Protein AF-A0A7V1F8D2-F1 (afdb_monomer)

Foldseek 3Di:
DEPVVVVVLVVVLQVVCCVVVLFVDKDWDDQVVCCVPPNGAQAQATFMDTHGPDPVSVVVNQVSCVVSVKHWDWDADDDPDPGGIGIGIDDPPYDGDPPPDPDDDDDDDDDDDD

Sequence (114 aa):
MGLDESLKEIAGIMNRLSARGVTKGYALIGGLSVSVWKTPRGTRDIDLLVSLDSTEHIDKFCKALETEGLAPDILTGGLGDPVPYLVKVSHKGIPVDMTGFDYGYSSFLPLMFQ

Mean predicted aligned error: 11.37 Å

Solvent-accessible surface area (backbone atoms only — not comparable to full-atom values): 7328 Å² total; per-residue (Å²): 92,53,62,68,55,48,50,51,49,52,53,51,51,54,52,53,37,32,76,70,68,64,28,83,45,72,42,74,33,66,60,58,48,50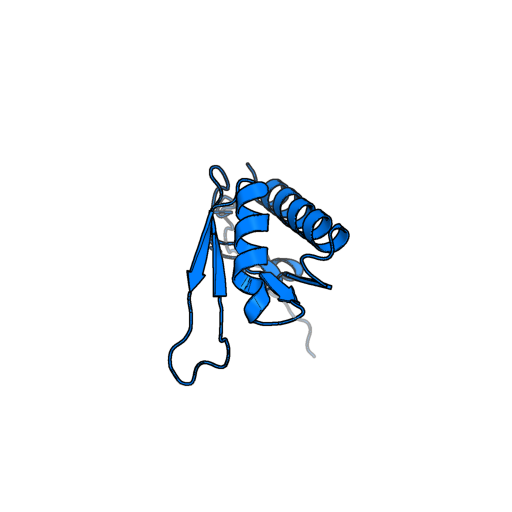,40,84,82,40,87,58,79,80,49,72,66,86,47,69,50,71,42,60,98,46,81,85,47,49,65,60,42,44,55,52,40,41,75,72,71,35,50,66,44,84,43,62,53,63,103,84,47,94,53,71,69,46,78,48,74,47,62,91,61,61,62,54,68,83,88,81,72,89,75,80,88,72,88,88,84,80,88,92,87,132

Nearest PDB structures (foldseek):
  6ghu-assembly1_A  TM=5.310E-01  e=2.342E-01  Pseudomonas aeruginosa
  5bsz-assembly1_A  TM=4.676E-01  e=1.063E+00  Streptoalloteichus sp. ATCC 53650
  6sih-assembly1_A  TM=3.991E-01  e=1.577E+00  Campylobacter jejuni
  3px2-assembly1_D  TM=4.105E-01  e=1.921E+00  Streptomyces fradiae
  3jcr-assembly1_A  TM=3.426E-01  e=8.165E+00  Homo sapiens

Radius of gyration: 17.63 Å; Cα contacts (8 Å, |Δi|>4): 121; chains: 1; bounding box: 31×32×54 Å

Structure (mmCIF, N/CA/C/O backbone):
data_AF-A0A7V1F8D2-F1
#
_entry.id   AF-A0A7V1F8D2-F1
#
loop_
_atom_site.group_PDB
_atom_site.id
_atom_site.type_symbol
_atom_site.label_atom_id
_atom_site.label_alt_id
_atom_site.label_comp_id
_atom_site.label_asym_id
_atom_site.label_entity_id
_atom_site.label_seq_id
_atom_site.pdbx_PDB_ins_code
_atom_site.Cartn_x
_atom_site.Cartn_y
_atom_site.Cartn_z
_atom_site.occupancy
_atom_site.B_iso_or_equiv
_atom_site.auth_seq_id
_atom_site.auth_comp_id
_atom_site.auth_asym_id
_atom_site.auth_atom_id
_atom_site.pdbx_PDB_model_num
ATOM 1 N N 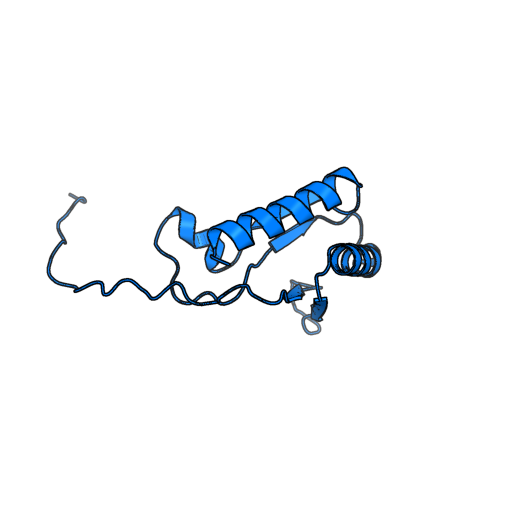. MET A 1 1 ? 18.110 -4.084 -4.747 1.00 59.00 1 MET A N 1
ATOM 2 C CA . MET A 1 1 ? 17.033 -5.087 -4.889 1.00 59.00 1 MET A CA 1
ATOM 3 C C . MET A 1 1 ? 16.518 -5.025 -6.320 1.00 59.00 1 MET A C 1
ATOM 5 O O . MET A 1 1 ? 16.668 -3.972 -6.888 1.00 59.00 1 MET A O 1
ATOM 9 N N . GLY A 1 2 ? 16.021 -6.057 -6.984 1.00 67.50 2 GLY A N 1
ATOM 10 C CA . GLY A 1 2 ? 15.332 -5.884 -8.273 1.00 67.50 2 GLY A CA 1
ATOM 11 C C . GLY A 1 2 ? 13.883 -5.433 -8.070 1.00 67.50 2 GLY A C 1
ATOM 12 O O . GLY A 1 2 ? 13.382 -5.359 -6.940 1.00 67.50 2 GLY A O 1
ATOM 13 N N . LEU A 1 3 ? 13.190 -5.089 -9.159 1.00 72.50 3 LEU A N 1
ATOM 14 C CA . LEU A 1 3 ? 11.769 -4.729 -9.093 1.00 72.50 3 LEU A CA 1
ATOM 15 C C . LEU A 1 3 ? 10.908 -5.915 -8.639 1.00 72.50 3 LEU A C 1
ATOM 17 O O . LEU A 1 3 ? 9.955 -5.723 -7.888 1.00 72.50 3 LEU A O 1
ATOM 21 N N . ASP A 1 4 ? 11.234 -7.135 -9.069 1.00 76.00 4 ASP A N 1
ATOM 22 C CA . ASP A 1 4 ? 10.474 -8.328 -8.702 1.00 76.00 4 ASP A CA 1
ATOM 23 C C . ASP A 1 4 ? 10.625 -8.661 -7.214 1.00 76.00 4 ASP A C 1
ATOM 25 O O . ASP A 1 4 ? 9.639 -9.035 -6.578 1.00 76.00 4 ASP A O 1
ATOM 29 N N . GLU A 1 5 ? 11.809 -8.473 -6.623 1.00 78.31 5 GLU A N 1
ATOM 30 C CA . GLU A 1 5 ? 11.968 -8.629 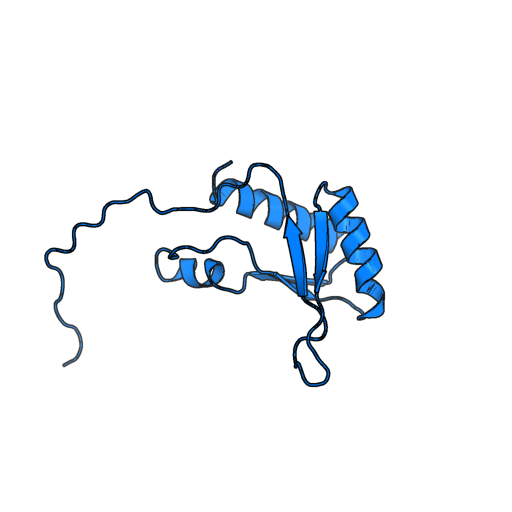-5.178 1.00 78.31 5 GLU A CA 1
ATOM 31 C C . GLU A 1 5 ? 11.244 -7.528 -4.403 1.00 78.31 5 GLU A C 1
ATOM 33 O O . GLU A 1 5 ? 10.599 -7.828 -3.403 1.00 78.31 5 GLU A O 1
ATOM 38 N N . SER A 1 6 ? 11.250 -6.292 -4.908 1.00 79.56 6 SER A N 1
ATOM 39 C CA . SER A 1 6 ? 10.518 -5.177 -4.287 1.00 79.56 6 SER A CA 1
ATOM 40 C C . SER A 1 6 ? 9.005 -5.417 -4.308 1.00 79.56 6 SER A C 1
ATOM 42 O O . SER A 1 6 ? 8.313 -5.192 -3.317 1.00 79.56 6 SER A O 1
ATOM 44 N N . LEU A 1 7 ? 8.480 -5.946 -5.417 1.00 82.00 7 LEU A N 1
ATOM 45 C CA . LEU A 1 7 ? 7.084 -6.361 -5.533 1.00 82.00 7 LEU A CA 1
ATOM 46 C C . LEU A 1 7 ? 6.743 -7.514 -4.585 1.00 82.00 7 LEU A C 1
ATOM 48 O O . LEU A 1 7 ? 5.708 -7.463 -3.921 1.00 82.00 7 LEU A O 1
ATOM 52 N N . LYS A 1 8 ? 7.600 -8.540 -4.494 1.00 85.75 8 LYS A N 1
ATOM 53 C CA . LYS A 1 8 ? 7.417 -9.662 -3.556 1.00 85.75 8 LYS A CA 1
ATOM 54 C C . LYS A 1 8 ? 7.417 -9.181 -2.107 1.00 85.75 8 LYS A C 1
ATOM 56 O O . LYS A 1 8 ? 6.591 -9.639 -1.319 1.00 85.75 8 LYS A O 1
ATOM 61 N N . GLU A 1 9 ? 8.312 -8.262 -1.759 1.00 87.12 9 GLU A N 1
ATOM 62 C CA . GLU A 1 9 ? 8.404 -7.690 -0.419 1.00 87.12 9 GLU A CA 1
ATOM 63 C C . GLU A 1 9 ? 7.147 -6.891 -0.067 1.00 87.12 9 GLU A C 1
ATOM 65 O O . GLU A 1 9 ? 6.502 -7.191 0.940 1.00 87.12 9 GLU A O 1
ATOM 70 N N . ILE A 1 10 ? 6.744 -5.946 -0.923 1.00 88.75 10 ILE A N 1
ATOM 71 C CA . ILE A 1 10 ? 5.543 -5.130 -0.709 1.00 88.75 10 ILE A CA 1
ATOM 72 C C . ILE A 1 10 ? 4.287 -6.004 -0.658 1.00 88.75 10 ILE A C 1
ATOM 74 O O . ILE A 1 10 ? 3.481 -5.857 0.260 1.00 88.75 10 ILE A O 1
ATOM 78 N N . ALA A 1 11 ? 4.133 -6.970 -1.568 1.00 89.69 11 ALA A N 1
ATOM 79 C CA . ALA A 1 11 ? 3.020 -7.917 -1.519 1.00 89.69 11 ALA A CA 1
ATOM 80 C C . ALA A 1 11 ? 3.028 -8.730 -0.212 1.00 89.69 11 ALA A C 1
ATOM 82 O O . ALA A 1 11 ? 1.985 -8.921 0.415 1.00 89.69 11 ALA A O 1
ATOM 83 N N . GLY A 1 12 ? 4.205 -9.167 0.243 1.00 93.44 12 GLY A N 1
ATOM 84 C CA . GLY A 1 12 ? 4.380 -9.860 1.516 1.00 93.44 12 GLY A CA 1
ATOM 85 C C . GLY A 1 12 ? 3.959 -9.013 2.719 1.00 93.44 12 GLY A C 1
ATOM 86 O O . GLY A 1 12 ? 3.239 -9.510 3.586 1.00 93.44 12 GLY A O 1
ATOM 87 N N . ILE A 1 13 ? 4.361 -7.740 2.755 1.00 93.62 13 ILE A N 1
ATOM 88 C CA . ILE A 1 13 ? 3.947 -6.771 3.780 1.00 93.62 13 ILE A CA 1
ATOM 89 C C . ILE A 1 13 ? 2.426 -6.618 3.767 1.00 93.62 13 ILE A C 1
ATOM 91 O O . ILE A 1 13 ? 1.773 -6.825 4.789 1.00 93.62 13 ILE A O 1
ATOM 95 N N . MET A 1 14 ? 1.837 -6.343 2.605 1.00 93.00 14 MET A N 1
ATOM 96 C CA . MET A 1 14 ? 0.395 -6.130 2.488 1.00 93.00 14 MET A CA 1
ATOM 97 C C . MET A 1 14 ? -0.418 -7.371 2.878 1.00 93.00 14 MET A C 1
ATOM 99 O O . MET A 1 14 ? -1.445 -7.246 3.547 1.00 93.00 14 MET A O 1
ATOM 103 N N . ASN A 1 15 ? 0.069 -8.572 2.556 1.00 92.81 15 ASN A N 1
ATOM 104 C CA . ASN A 1 15 ? -0.547 -9.827 2.987 1.00 92.81 15 ASN A CA 1
ATOM 105 C C . ASN A 1 15 ? -0.496 -9.995 4.515 1.00 92.81 15 ASN A C 1
ATOM 107 O O . ASN A 1 15 ? -1.494 -10.394 5.116 1.00 92.81 15 ASN A O 1
ATOM 111 N N . ARG A 1 16 ? 0.622 -9.645 5.170 1.00 94.62 16 ARG A N 1
ATOM 112 C CA . ARG A 1 16 ? 0.719 -9.652 6.643 1.00 94.62 16 ARG A CA 1
ATOM 113 C C . ARG A 1 16 ? -0.225 -8.638 7.282 1.00 94.62 16 ARG A C 1
ATOM 115 O O . ARG A 1 16 ? -0.880 -8.953 8.275 1.00 94.62 16 ARG A O 1
ATOM 122 N N . LEU A 1 17 ? -0.327 -7.439 6.711 1.00 92.75 17 LEU A N 1
ATOM 123 C CA . LEU A 1 17 ? -1.249 -6.407 7.185 1.00 92.75 17 LEU A CA 1
ATOM 124 C C . LEU A 1 17 ? -2.711 -6.844 7.041 1.00 92.75 17 LEU A C 1
ATOM 126 O O . LEU A 1 17 ? -3.501 -6.646 7.966 1.00 92.75 17 LEU A O 1
ATOM 130 N N . SER A 1 18 ? -3.060 -7.494 5.931 1.00 90.69 18 SER A N 1
ATOM 131 C CA . SER A 1 18 ? -4.398 -8.052 5.733 1.00 90.69 18 SER A CA 1
ATOM 132 C C . SER A 1 18 ? -4.701 -9.184 6.723 1.00 90.69 18 SER A C 1
ATOM 134 O O . SER A 1 18 ? -5.741 -9.156 7.378 1.00 90.69 18 SER A O 1
ATOM 136 N N . ALA A 1 19 ? -3.760 -10.109 6.950 1.00 91.75 19 ALA A N 1
ATOM 137 C CA . ALA A 1 19 ? -3.908 -11.187 7.935 1.00 91.75 19 ALA A CA 1
ATOM 138 C C . ALA A 1 19 ? -4.102 -10.678 9.379 1.00 91.75 19 ALA A C 1
ATOM 140 O O . ALA A 1 19 ? -4.736 -11.342 10.196 1.00 91.75 19 ALA A O 1
ATOM 141 N N . ARG A 1 20 ? -3.586 -9.483 9.692 1.00 92.50 20 ARG A N 1
ATOM 142 C CA . ARG A 1 20 ? -3.767 -8.793 10.982 1.00 92.50 20 ARG A CA 1
ATOM 143 C C . ARG A 1 20 ? -5.047 -7.949 11.058 1.00 92.50 20 ARG A C 1
ATOM 145 O O . ARG A 1 20 ? -5.265 -7.283 12.069 1.00 92.50 20 ARG A O 1
ATOM 152 N N . GLY A 1 21 ? -5.858 -7.920 10.000 1.00 90.25 21 GLY A N 1
ATOM 153 C CA . GLY A 1 21 ? -7.064 -7.095 9.917 1.00 90.25 21 GLY A CA 1
ATOM 154 C C . GLY A 1 21 ? -6.779 -5.592 9.854 1.00 90.25 21 GLY A C 1
ATOM 155 O O . GLY A 1 21 ? -7.610 -4.788 10.265 1.00 90.25 21 GLY A O 1
ATOM 156 N N . VAL A 1 22 ? -5.588 -5.189 9.398 1.00 90.94 22 VAL A N 1
ATOM 157 C CA . VAL A 1 22 ? -5.254 -3.769 9.186 1.00 90.94 22 VAL A CA 1
ATOM 158 C C . VAL A 1 22 ? -5.866 -3.267 7.875 1.00 90.94 22 VAL A C 1
ATOM 160 O O . VAL A 1 22 ? -6.271 -2.112 7.790 1.00 90.94 22 VAL A O 1
ATOM 163 N N . THR A 1 23 ? -5.961 -4.139 6.869 1.00 88.75 23 THR A N 1
ATOM 164 C CA . THR A 1 23 ? -6.593 -3.864 5.572 1.00 88.75 23 THR A CA 1
ATOM 165 C C . THR A 1 23 ? -7.507 -5.029 5.188 1.00 88.75 23 THR A C 1
ATOM 167 O O . THR A 1 23 ? -7.263 -6.174 5.578 1.00 88.75 23 THR A O 1
ATOM 170 N N . LYS A 1 24 ? -8.551 -4.765 4.398 1.00 86.75 24 LYS A N 1
ATOM 171 C CA . LYS A 1 24 ? -9.432 -5.811 3.838 1.00 86.75 24 LYS A CA 1
ATOM 172 C C . LYS A 1 24 ? -8.927 -6.386 2.518 1.00 86.75 24 LYS A C 1
ATOM 174 O O . LYS A 1 24 ? -9.419 -7.410 2.058 1.00 86.75 24 LYS A O 1
ATOM 179 N N . GLY A 1 25 ? -7.957 -5.718 1.910 1.00 85.88 25 GLY A N 1
ATOM 180 C CA . GLY A 1 25 ? -7.385 -6.094 0.632 1.00 85.88 25 GLY A CA 1
ATOM 181 C C . GLY A 1 25 ? -6.673 -4.916 -0.010 1.00 85.88 25 GLY A C 1
ATOM 182 O O . GLY A 1 25 ? -6.755 -3.778 0.461 1.00 85.88 25 GLY A O 1
ATOM 183 N N . TYR A 1 26 ? -5.971 -5.205 -1.095 1.00 89.81 26 TYR A N 1
ATOM 184 C CA . TYR A 1 26 ? -5.286 -4.210 -1.900 1.00 89.81 26 TYR A CA 1
ATOM 185 C C . TYR A 1 26 ? -5.255 -4.646 -3.365 1.00 89.81 26 TYR A C 1
ATOM 187 O O . TYR A 1 26 ? -5.387 -5.831 -3.672 1.00 89.81 26 TYR A O 1
ATOM 195 N N . ALA A 1 27 ? -5.066 -3.685 -4.261 1.00 87.12 27 ALA A N 1
ATOM 196 C CA . ALA A 1 27 ? -4.834 -3.920 -5.676 1.00 87.12 27 ALA A CA 1
ATOM 197 C C . ALA A 1 27 ? -3.649 -3.076 -6.152 1.00 87.12 27 ALA A C 1
ATOM 199 O O . ALA A 1 27 ? -3.497 -1.926 -5.739 1.00 87.12 27 ALA A O 1
ATOM 200 N N . LEU A 1 28 ? -2.824 -3.645 -7.032 1.00 87.06 28 LEU A N 1
ATOM 201 C CA . LEU A 1 28 ? -1.794 -2.894 -7.745 1.00 87.06 28 LEU A CA 1
ATOM 202 C C . LEU A 1 28 ? -2.464 -1.999 -8.791 1.00 87.06 28 LEU A C 1
ATOM 204 O O . LEU A 1 28 ? -3.249 -2.486 -9.605 1.00 87.06 28 LEU A O 1
ATOM 208 N N . ILE A 1 29 ? -2.132 -0.712 -8.784 1.00 85.88 29 ILE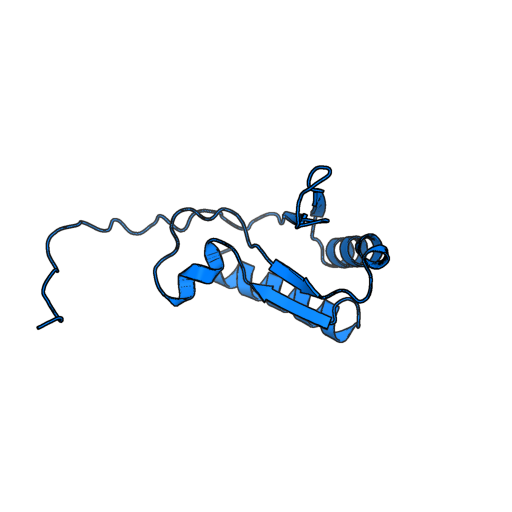 A N 1
ATOM 209 C CA . ILE A 1 29 ? -2.628 0.274 -9.749 1.00 85.88 29 ILE A CA 1
ATOM 210 C C . ILE A 1 29 ? -1.446 1.014 -10.401 1.00 85.88 29 ILE A C 1
ATOM 212 O O . ILE A 1 29 ? -0.290 0.610 -10.266 1.00 85.88 29 ILE A O 1
ATOM 216 N N . GLY A 1 30 ? -1.731 2.062 -11.174 1.00 81.94 30 GLY A N 1
ATOM 217 C CA . GLY A 1 30 ? -0.699 2.941 -11.729 1.00 81.94 30 GLY A CA 1
ATOM 218 C C . GLY A 1 30 ? 0.137 2.310 -12.845 1.00 81.94 30 GLY A C 1
ATOM 219 O O . GLY A 1 30 ? -0.246 1.308 -13.457 1.00 81.94 30 GLY A O 1
ATOM 220 N N . GLY A 1 31 ? 1.288 2.917 -13.138 1.00 79.56 31 GLY A N 1
ATOM 221 C CA . GLY A 1 31 ? 2.133 2.548 -14.282 1.00 79.56 31 GLY A CA 1
ATOM 222 C C . GLY A 1 31 ? 2.658 1.113 -14.219 1.00 79.56 31 GLY A C 1
ATOM 223 O O . GLY A 1 31 ? 2.776 0.449 -15.252 1.00 79.56 31 GLY A O 1
ATOM 224 N N . LEU A 1 32 ? 2.901 0.600 -13.008 1.00 82.62 32 LEU A N 1
ATOM 225 C CA . LEU A 1 32 ? 3.352 -0.773 -12.814 1.00 82.62 32 LEU A CA 1
ATOM 226 C C . LEU A 1 32 ? 2.252 -1.801 -13.096 1.00 82.62 32 LEU A C 1
ATOM 228 O O . LEU A 1 32 ? 2.552 -2.865 -13.627 1.00 82.62 32 LEU A O 1
ATOM 232 N N . SER A 1 33 ? 0.981 -1.498 -12.819 1.00 83.31 33 SER A N 1
ATOM 233 C CA . SER A 1 33 ? -0.127 -2.423 -13.118 1.00 83.31 33 SER A CA 1
ATOM 234 C C . SER A 1 33 ? -0.270 -2.730 -14.617 1.00 83.31 33 SER A C 1
ATOM 236 O O . SER A 1 33 ? -0.646 -3.837 -15.000 1.00 83.31 33 SER A O 1
ATOM 238 N N . VAL A 1 34 ? 0.129 -1.793 -15.485 1.00 79.81 34 VAL A N 1
ATOM 239 C CA . VAL A 1 34 ? 0.128 -1.965 -16.950 1.00 79.81 34 VAL A CA 1
ATOM 240 C C . VAL A 1 34 ? 1.183 -2.986 -17.406 1.00 79.81 34 VAL A C 1
ATOM 242 O O . VAL A 1 34 ? 1.076 -3.526 -18.510 1.00 79.81 34 VAL A O 1
ATOM 245 N N . SER A 1 35 ? 2.159 -3.315 -16.545 1.00 75.94 35 SER A N 1
ATOM 246 C CA . SER A 1 35 ? 3.234 -4.272 -16.845 1.00 75.94 35 SER A CA 1
ATOM 247 C C . SER A 1 35 ? 2.748 -5.668 -17.236 1.00 75.94 35 SER A C 1
ATOM 249 O O . SER A 1 35 ? 3.448 -6.381 -17.952 1.00 75.94 35 SER A O 1
ATOM 251 N N . VAL A 1 36 ? 1.522 -6.024 -16.837 1.00 73.00 36 VAL A N 1
ATOM 252 C CA . VAL A 1 36 ? 0.859 -7.285 -17.199 1.00 73.00 36 VAL A CA 1
ATOM 253 C C . VAL A 1 36 ? 0.683 -7.430 -18.716 1.00 73.00 36 VAL A C 1
ATOM 255 O O . VAL A 1 36 ? 0.701 -8.544 -19.231 1.00 73.00 36 VAL A O 1
ATOM 258 N N . TRP A 1 37 ? 0.545 -6.318 -19.444 1.00 73.56 37 TRP A N 1
ATOM 259 C CA . TRP A 1 37 ? 0.271 -6.315 -20.886 1.00 73.56 37 TRP A CA 1
ATOM 260 C C . TRP A 1 37 ? 1.455 -5.848 -21.735 1.00 73.56 37 TRP A C 1
ATOM 262 O O . TRP A 1 37 ? 1.497 -6.113 -22.936 1.00 73.56 37 TRP A O 1
ATOM 272 N N . LYS A 1 38 ? 2.408 -5.119 -21.144 1.00 74.12 38 LYS A N 1
ATOM 273 C CA . LYS A 1 38 ? 3.567 -4.555 -21.846 1.00 74.12 38 LYS A CA 1
ATOM 274 C C . LYS A 1 38 ? 4.656 -4.167 -20.857 1.00 74.12 38 LYS A C 1
ATOM 276 O O . LYS A 1 38 ? 4.332 -3.692 -19.783 1.00 74.12 38 LYS A O 1
ATOM 281 N N . THR A 1 39 ? 5.933 -4.233 -21.240 1.00 70.50 39 THR A N 1
ATOM 282 C CA . THR A 1 39 ? 7.035 -3.706 -20.415 1.00 70.50 39 THR A CA 1
ATOM 283 C C . THR A 1 39 ? 6.739 -2.271 -19.940 1.00 70.50 39 THR A C 1
ATOM 285 O O . THR A 1 39 ? 6.520 -1.387 -20.781 1.00 70.50 39 THR A O 1
ATOM 288 N N . PRO A 1 40 ? 6.712 -2.016 -18.620 1.00 66.88 40 PRO A N 1
ATOM 289 C CA . PRO A 1 40 ? 6.402 -0.698 -18.083 1.00 66.88 40 PRO A CA 1
ATOM 290 C C . PRO A 1 40 ? 7.536 0.277 -18.423 1.00 66.88 40 PRO A C 1
ATOM 292 O O . PRO A 1 40 ? 8.714 -0.074 -18.374 1.00 66.88 40 PRO A O 1
ATOM 295 N N . ARG A 1 41 ? 7.186 1.513 -18.792 1.00 61.06 41 ARG A N 1
ATOM 296 C CA . ARG A 1 41 ? 8.158 2.569 -19.115 1.00 61.06 41 ARG A CA 1
ATOM 297 C C . ARG A 1 41 ? 8.267 3.536 -17.942 1.00 61.06 41 ARG A C 1
ATOM 299 O O . ARG A 1 41 ? 7.302 4.238 -17.668 1.00 61.06 41 ARG A O 1
ATOM 306 N N . GLY A 1 42 ? 9.430 3.579 -17.292 1.00 64.25 42 GLY A N 1
ATOM 307 C CA . GLY A 1 42 ? 9.816 4.662 -16.380 1.00 64.25 42 GLY A CA 1
ATOM 308 C C . GLY A 1 42 ? 8.901 4.892 -15.172 1.00 64.25 42 GLY A C 1
ATOM 309 O O . GLY A 1 42 ? 8.752 6.038 -14.759 1.00 64.25 42 GLY A O 1
ATOM 310 N N . THR A 1 43 ? 8.271 3.846 -14.620 1.00 66.06 43 THR A N 1
ATOM 311 C CA . THR A 1 43 ? 7.542 3.975 -13.345 1.00 66.06 43 THR A CA 1
ATOM 312 C C . THR A 1 43 ? 8.550 3.975 -12.207 1.00 66.06 43 THR A C 1
ATOM 314 O O . THR A 1 43 ? 9.474 3.156 -12.211 1.00 66.06 43 THR A O 1
ATOM 317 N N . ARG A 1 44 ? 8.396 4.910 -11.265 1.00 71.69 44 ARG A N 1
ATOM 318 C CA . ARG A 1 44 ? 9.388 5.149 -10.213 1.00 71.69 44 ARG A CA 1
ATOM 319 C C . ARG A 1 44 ? 8.915 4.777 -8.803 1.00 71.69 44 ARG A C 1
ATOM 321 O O . ARG A 1 44 ? 9.530 5.118 -7.795 1.00 71.69 44 ARG A O 1
ATOM 328 N N . ASP A 1 45 ? 7.801 4.081 -8.752 1.00 76.94 45 ASP A N 1
ATOM 329 C CA . ASP A 1 45 ? 6.976 3.875 -7.581 1.00 76.94 45 ASP A CA 1
ATOM 330 C C . ASP A 1 45 ? 6.074 2.653 -7.786 1.00 76.94 45 ASP A C 1
ATOM 332 O O . ASP A 1 45 ? 5.903 2.139 -8.897 1.00 76.94 45 ASP A O 1
ATOM 336 N N . ILE A 1 46 ? 5.537 2.162 -6.670 1.00 82.25 46 ILE A N 1
ATOM 337 C CA . ILE A 1 46 ? 4.534 1.102 -6.623 1.00 82.25 46 ILE A CA 1
ATOM 338 C C . ILE A 1 46 ? 3.267 1.735 -6.058 1.00 82.25 46 ILE A C 1
ATOM 340 O O . ILE A 1 46 ? 3.217 2.066 -4.873 1.00 82.25 46 ILE A O 1
ATOM 344 N N . ASP A 1 47 ? 2.248 1.877 -6.899 1.00 84.69 47 ASP A N 1
ATOM 345 C CA . ASP A 1 47 ? 0.960 2.422 -6.487 1.00 84.69 47 ASP A CA 1
ATOM 346 C C . ASP A 1 47 ? 0.012 1.298 -6.069 1.00 84.69 47 ASP A C 1
ATOM 348 O O . ASP A 1 47 ? -0.240 0.355 -6.826 1.00 84.69 47 ASP A O 1
AT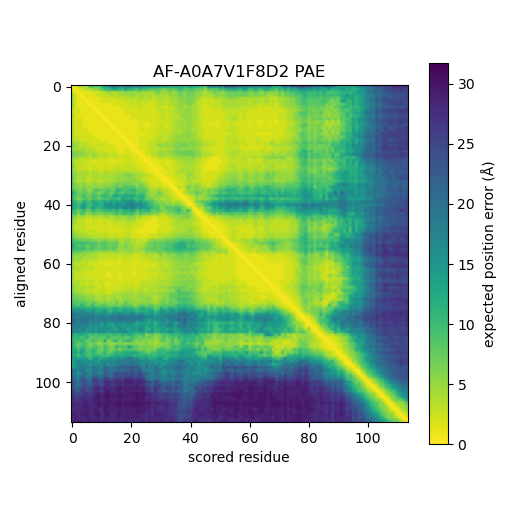OM 352 N N . LEU A 1 48 ? -0.558 1.414 -4.872 1.00 87.19 48 LEU A N 1
ATOM 353 C CA . LEU A 1 48 ? -1.535 0.464 -4.351 1.00 87.19 48 LEU A CA 1
ATOM 354 C C . LEU A 1 48 ? -2.846 1.172 -4.021 1.00 87.19 48 LEU A C 1
ATOM 356 O O . LEU A 1 48 ? -2.860 2.186 -3.327 1.00 87.19 48 LEU A O 1
ATOM 360 N N . LEU A 1 49 ? -3.960 0.580 -4.445 1.00 86.12 49 LEU A N 1
ATOM 361 C CA . LEU A 1 49 ? -5.275 0.888 -3.897 1.00 86.12 49 LEU A CA 1
ATOM 362 C C . LEU A 1 49 ? -5.520 -0.030 -2.702 1.00 86.12 49 LEU A C 1
ATOM 364 O O . LEU A 1 49 ? -5.503 -1.248 -2.860 1.00 86.12 49 LEU A O 1
ATOM 368 N N . VAL A 1 50 ? -5.758 0.531 -1.517 1.00 87.88 50 VAL A N 1
ATOM 369 C CA . VAL A 1 50 ? -5.921 -0.237 -0.273 1.00 87.88 50 VAL A CA 1
ATOM 370 C C . VAL A 1 50 ? -7.334 -0.061 0.272 1.00 87.88 50 VAL A C 1
ATOM 372 O O . VAL A 1 50 ? -7.819 1.058 0.413 1.00 87.88 50 VAL A O 1
ATOM 375 N N . SER A 1 51 ? -7.997 -1.170 0.599 1.00 86.38 51 SER A N 1
ATOM 376 C CA . SER A 1 51 ? -9.317 -1.157 1.227 1.00 86.38 51 SER A CA 1
ATOM 377 C C . SER A 1 51 ? -9.184 -1.104 2.750 1.00 86.38 51 SER A C 1
ATOM 379 O O . SER A 1 51 ? -8.658 -2.033 3.374 1.00 86.38 51 SER A O 1
ATOM 381 N N . LEU A 1 52 ? -9.678 -0.014 3.338 1.00 86.69 52 LEU A N 1
ATOM 382 C CA . LEU A 1 52 ? -9.748 0.219 4.782 1.00 86.69 52 LEU A CA 1
ATOM 383 C C . LEU A 1 52 ? -11.214 0.228 5.245 1.00 86.69 52 LEU A C 1
ATOM 385 O O . LEU A 1 52 ? -12.110 0.539 4.465 1.00 86.69 52 LEU A O 1
ATOM 389 N N . ASP A 1 53 ? -11.460 -0.090 6.520 1.00 81.12 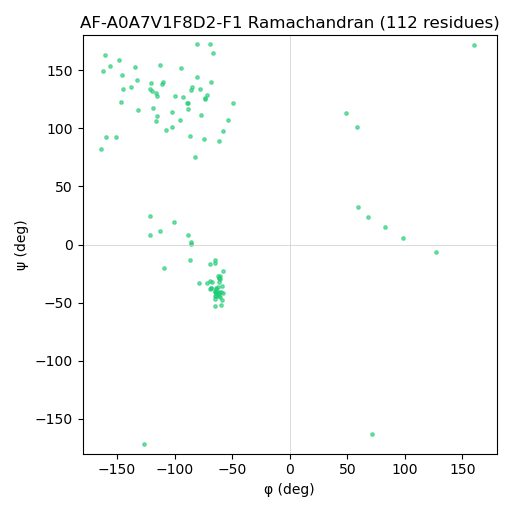53 ASP A N 1
ATOM 390 C CA . ASP A 1 53 ? -12.816 -0.054 7.103 1.00 81.12 53 ASP A CA 1
ATOM 391 C C . ASP A 1 53 ? -13.393 1.362 7.220 1.00 81.12 53 ASP A C 1
ATOM 393 O O . ASP A 1 53 ? -14.605 1.545 7.149 1.00 81.12 53 ASP A O 1
ATOM 397 N N . SER A 1 54 ? -12.526 2.350 7.440 1.00 79.12 54 SER A N 1
ATOM 398 C CA . SER A 1 54 ? -12.869 3.759 7.626 1.00 79.12 54 SER A CA 1
ATOM 399 C C . SER A 1 54 ? -11.662 4.625 7.270 1.00 79.12 54 SER A C 1
ATOM 401 O O . SER A 1 54 ? -10.517 4.185 7.405 1.00 79.12 54 SER A O 1
ATOM 403 N N . THR A 1 55 ? -11.905 5.869 6.857 1.00 71.81 55 THR A N 1
ATOM 404 C CA . THR A 1 55 ? -10.857 6.882 6.653 1.00 71.81 55 THR A CA 1
ATOM 405 C C . THR A 1 55 ? -10.108 7.202 7.947 1.00 71.81 55 THR A C 1
ATOM 407 O O . THR A 1 55 ? -8.914 7.475 7.907 1.00 71.81 55 THR A O 1
ATOM 410 N N . GLU A 1 56 ? -10.758 7.065 9.105 1.00 77.94 56 GLU A N 1
ATOM 411 C CA . GLU A 1 56 ? -10.139 7.240 10.428 1.00 77.94 56 GLU A CA 1
ATOM 412 C C . GLU A 1 56 ? -9.060 6.184 10.729 1.00 77.94 56 GLU A C 1
ATOM 414 O O . GLU A 1 56 ? -8.237 6.354 11.626 1.00 77.94 56 GLU A O 1
ATOM 419 N N . HIS A 1 57 ? -9.024 5.079 9.975 1.00 85.75 57 HIS A N 1
ATOM 420 C CA . HIS A 1 57 ? -8.019 4.029 10.144 1.00 85.75 57 HIS A CA 1
ATOM 421 C C . HIS A 1 57 ? -6.722 4.289 9.368 1.00 85.75 57 HIS A C 1
ATOM 423 O O . HIS A 1 57 ? -5.810 3.460 9.434 1.00 85.75 57 HIS A O 1
ATOM 429 N N . ILE A 1 58 ? -6.602 5.423 8.669 1.00 87.25 58 ILE A N 1
ATOM 430 C CA . ILE A 1 58 ? -5.398 5.748 7.899 1.00 87.25 58 ILE A CA 1
ATOM 431 C C . ILE A 1 58 ? -4.154 5.862 8.789 1.00 87.25 58 ILE A C 1
ATOM 433 O O . ILE A 1 58 ? -3.125 5.272 8.471 1.00 87.25 58 ILE A O 1
ATOM 437 N N . ASP A 1 59 ? -4.268 6.475 9.968 1.00 88.12 59 ASP A N 1
ATOM 438 C CA . ASP A 1 59 ? -3.151 6.602 10.914 1.00 88.12 59 ASP A CA 1
ATOM 439 C C . ASP A 1 59 ? -2.683 5.238 11.432 1.00 88.12 59 ASP A C 1
ATOM 441 O O . ASP A 1 59 ? -1.488 4.979 11.596 1.00 88.12 59 ASP A O 1
ATOM 445 N N . LYS A 1 60 ? -3.634 4.328 11.678 1.00 90.31 60 LYS A N 1
ATOM 446 C CA . LYS A 1 60 ? -3.340 2.946 12.078 1.00 90.31 60 LYS A CA 1
ATOM 447 C C . LYS A 1 60 ? -2.622 2.202 10.954 1.00 90.31 60 LYS A C 1
ATOM 449 O O . LYS A 1 60 ? -1.702 1.434 11.231 1.00 90.31 60 LYS A O 1
ATOM 454 N N . PHE A 1 61 ? -3.035 2.427 9.709 1.00 91.31 61 PHE A N 1
ATOM 455 C CA . PHE A 1 61 ? -2.389 1.852 8.538 1.00 91.31 61 PHE A CA 1
ATOM 456 C C . PHE A 1 61 ? -0.956 2.379 8.372 1.00 91.31 61 PHE A C 1
ATOM 458 O O . PHE A 1 61 ? -0.038 1.570 8.259 1.00 91.31 61 PHE A O 1
ATOM 465 N N . CYS A 1 62 ? -0.732 3.692 8.477 1.00 91.88 62 CYS A N 1
ATOM 466 C CA . CYS A 1 62 ? 0.605 4.291 8.421 1.00 91.88 62 CYS A CA 1
ATOM 467 C C . CYS A 1 62 ? 1.535 3.743 9.513 1.00 91.88 62 CYS A C 1
ATOM 469 O O . CYS A 1 62 ? 2.618 3.259 9.196 1.00 91.88 62 CYS A O 1
ATOM 471 N N . LYS A 1 63 ? 1.085 3.677 10.772 1.00 92.88 63 LYS A N 1
ATOM 472 C CA . LYS A 1 63 ? 1.867 3.057 11.863 1.00 92.88 63 LYS A CA 1
ATOM 473 C C . LYS A 1 63 ? 2.207 1.591 11.596 1.00 92.88 63 LYS A C 1
ATOM 475 O O . LYS A 1 63 ? 3.269 1.099 11.983 1.00 92.88 63 LYS A O 1
ATOM 480 N N . ALA A 1 64 ? 1.294 0.861 10.959 1.00 93.44 64 ALA A N 1
ATOM 481 C CA . ALA A 1 64 ? 1.540 -0.526 10.602 1.00 93.44 64 ALA A CA 1
ATOM 482 C C . ALA A 1 64 ? 2.601 -0.645 9.496 1.00 93.44 64 ALA A C 1
ATOM 484 O O . ALA A 1 64 ? 3.452 -1.522 9.596 1.00 93.44 64 ALA A O 1
ATOM 485 N N . LEU A 1 65 ? 2.602 0.254 8.506 1.00 92.19 65 LEU A N 1
ATOM 486 C CA . LEU A 1 65 ? 3.657 0.339 7.491 1.00 92.19 65 LEU A CA 1
ATOM 487 C C . LEU A 1 65 ? 5.018 0.692 8.115 1.00 92.19 65 LEU A C 1
ATOM 489 O O . LEU A 1 65 ? 6.012 0.039 7.808 1.00 92.19 65 LEU A O 1
ATOM 493 N N . GLU A 1 66 ? 5.060 1.650 9.044 1.00 92.81 66 GLU A N 1
ATOM 494 C CA . GLU A 1 66 ? 6.278 2.009 9.790 1.00 92.81 66 GLU A CA 1
ATOM 495 C C . GLU A 1 66 ? 6.861 0.821 10.559 1.00 92.81 66 GLU A C 1
ATOM 497 O O . GLU A 1 66 ? 8.068 0.587 10.540 1.00 92.81 66 GLU A O 1
ATOM 502 N N . THR A 1 67 ? 5.997 0.019 11.188 1.00 93.69 67 THR A N 1
ATOM 503 C CA . THR A 1 67 ? 6.405 -1.204 11.900 1.00 93.69 67 THR A CA 1
ATOM 504 C C . THR A 1 67 ? 7.035 -2.239 10.959 1.00 93.69 67 THR A C 1
ATOM 506 O O . THR A 1 67 ? 7.868 -3.035 11.383 1.00 93.69 67 THR A O 1
ATOM 509 N N . GLU A 1 68 ? 6.663 -2.222 9.679 1.00 91.31 68 GLU A N 1
ATOM 510 C CA . GLU A 1 68 ? 7.222 -3.083 8.631 1.00 91.31 68 GLU A CA 1
ATOM 511 C C . GLU A 1 68 ? 8.467 -2.453 7.966 1.00 91.31 68 GLU A C 1
ATOM 513 O O . GLU A 1 68 ? 8.978 -2.983 6.983 1.00 91.31 68 GLU A O 1
ATOM 518 N N . GLY A 1 69 ? 8.983 -1.338 8.501 1.00 89.38 69 GLY A N 1
ATOM 519 C CA . GLY A 1 69 ? 10.208 -0.682 8.031 1.00 89.38 69 GLY A CA 1
ATOM 520 C C . GLY A 1 69 ? 10.015 0.251 6.833 1.00 89.38 69 GLY A C 1
ATOM 521 O O . GLY A 1 69 ? 10.990 0.631 6.182 1.00 89.38 69 GLY A O 1
ATOM 522 N N . LEU A 1 70 ? 8.772 0.615 6.525 1.00 87.38 70 LEU A N 1
ATOM 523 C CA . LEU A 1 70 ? 8.425 1.541 5.453 1.00 87.38 70 LEU A CA 1
ATOM 524 C C . LEU A 1 70 ? 8.277 2.971 5.992 1.00 87.38 70 LEU A C 1
ATOM 526 O O . LEU A 1 70 ? 7.910 3.164 7.144 1.00 87.38 70 LEU A O 1
ATOM 530 N N . ALA A 1 71 ? 8.536 3.981 5.160 1.00 87.00 71 ALA A N 1
ATOM 531 C CA . ALA A 1 71 ? 8.310 5.385 5.517 1.00 87.00 71 ALA A CA 1
ATOM 532 C C . ALA A 1 71 ? 7.091 5.926 4.745 1.00 87.00 71 ALA A C 1
ATOM 534 O O . ALA A 1 71 ? 7.234 6.216 3.550 1.00 87.00 71 ALA A O 1
ATOM 535 N N . PRO A 1 72 ? 5.895 5.981 5.367 1.00 86.94 72 PRO A N 1
ATOM 536 C CA . PRO A 1 72 ? 4.690 6.483 4.722 1.00 86.94 72 PRO A CA 1
ATOM 537 C C . PRO A 1 72 ? 4.576 8.009 4.828 1.00 86.94 72 PRO A C 1
ATOM 539 O O . PRO A 1 72 ? 4.711 8.575 5.907 1.00 86.94 72 PRO A O 1
ATOM 542 N N . ASP A 1 73 ? 4.214 8.647 3.721 1.00 83.50 73 ASP A N 1
ATOM 543 C CA . ASP A 1 73 ? 3.785 10.040 3.651 1.00 83.50 73 ASP A CA 1
ATOM 544 C C . ASP A 1 73 ? 2.321 10.084 3.198 1.00 83.50 73 ASP A C 1
ATOM 546 O O . ASP A 1 73 ? 1.954 9.497 2.175 1.00 83.50 73 ASP A O 1
ATOM 550 N N . ILE A 1 74 ? 1.470 10.787 3.950 1.00 81.44 74 ILE A N 1
ATOM 551 C CA . ILE A 1 74 ? 0.067 10.990 3.574 1.00 81.44 74 ILE A CA 1
ATOM 552 C C . ILE A 1 74 ? -0.036 12.255 2.725 1.00 81.44 74 ILE A C 1
ATOM 554 O O . ILE A 1 74 ? 0.296 13.352 3.171 1.00 81.44 74 ILE A O 1
ATOM 558 N N . LEU A 1 75 ? -0.547 12.098 1.510 1.00 79.25 75 LEU A N 1
ATOM 559 C CA . LEU A 1 75 ? -0.901 13.180 0.605 1.00 79.25 75 LEU A CA 1
ATOM 560 C C . LEU A 1 75 ? -2.424 13.216 0.465 1.00 79.25 75 LEU A C 1
ATOM 562 O O . LEU A 1 75 ? -3.071 12.178 0.348 1.00 79.25 75 LEU A O 1
ATOM 566 N N . THR A 1 76 ? -3.009 14.407 0.464 1.00 70.31 76 THR A N 1
ATOM 567 C CA . THR A 1 76 ? -4.454 14.602 0.280 1.00 70.31 76 THR A CA 1
ATOM 568 C C . THR A 1 76 ? -4.696 15.476 -0.937 1.00 70.31 76 THR A C 1
ATOM 570 O O . THR A 1 76 ? -3.988 16.468 -1.129 1.00 70.31 76 THR A O 1
ATOM 573 N N . GLY A 1 77 ? -5.706 15.138 -1.736 1.00 66.81 77 GLY A N 1
ATOM 574 C CA . GLY A 1 77 ? -6.182 16.018 -2.796 1.00 66.81 77 GLY A CA 1
ATOM 575 C C . GLY A 1 77 ? -6.817 17.303 -2.250 1.00 66.81 77 GLY A C 1
ATOM 576 O O . GLY A 1 77 ? -7.123 17.422 -1.061 1.00 66.81 77 GLY A O 1
ATOM 577 N N . GLY A 1 78 ? -7.002 18.296 -3.122 1.00 63.47 78 GLY A N 1
ATOM 578 C CA . GLY A 1 78 ? -7.710 19.532 -2.776 1.00 63.47 78 GLY A CA 1
ATOM 579 C C . GLY A 1 78 ? -9.214 19.316 -2.556 1.00 63.47 78 GLY A C 1
ATOM 580 O O . GLY A 1 78 ? -9.756 18.251 -2.842 1.00 63.47 78 GLY A O 1
ATOM 581 N N . LEU A 1 79 ? -9.915 20.358 -2.092 1.00 47.16 79 LEU A N 1
ATOM 582 C CA . LEU A 1 79 ? -11.383 20.386 -2.012 1.00 47.16 79 LEU A CA 1
ATOM 583 C C . LEU A 1 79 ? -11.987 20.159 -3.413 1.00 47.16 79 LEU A C 1
ATOM 585 O O . LEU A 1 79 ? -12.060 21.086 -4.215 1.00 47.16 79 LEU A O 1
ATOM 589 N N . GLY A 1 80 ? -12.383 18.919 -3.711 1.00 58.28 80 GLY A N 1
ATOM 590 C CA . GLY A 1 80 ? -12.920 18.496 -5.011 1.00 58.28 80 GLY A CA 1
ATOM 591 C C . GLY A 1 80 ? -12.214 17.291 -5.641 1.00 58.28 80 GLY A C 1
ATOM 592 O O . GLY A 1 80 ? -12.682 16.795 -6.663 1.00 58.28 80 GLY A O 1
ATOM 593 N N . ASP A 1 81 ? -11.120 16.805 -5.051 1.00 61.56 81 ASP A N 1
ATOM 594 C CA . ASP A 1 81 ? -10.452 15.593 -5.522 1.00 61.56 81 ASP A CA 1
ATOM 595 C C . ASP A 1 81 ? -11.278 14.344 -5.150 1.00 61.56 81 ASP A C 1
ATOM 597 O O . ASP A 1 81 ? -11.623 14.171 -3.975 1.00 61.56 81 ASP A O 1
ATOM 601 N N . PRO A 1 82 ? -11.624 13.464 -6.112 1.00 60.12 82 PRO A N 1
ATOM 602 C CA . PRO A 1 82 ? -12.299 12.204 -5.807 1.00 60.12 82 PRO A CA 1
ATOM 603 C C . PRO A 1 82 ? -11.434 11.242 -4.976 1.00 60.12 82 PRO A C 1
ATOM 605 O O . PRO A 1 82 ? -11.967 10.266 -4.447 1.00 60.12 82 PRO A O 1
ATOM 608 N N . VAL A 1 83 ? -10.123 11.489 -4.855 1.00 61.44 83 VAL A N 1
ATOM 609 C CA . VAL A 1 83 ? -9.198 10.710 -4.029 1.00 61.44 83 VAL A CA 1
ATOM 610 C C . VAL A 1 83 ? -8.903 11.475 -2.731 1.00 61.44 83 VAL A C 1
ATOM 612 O O . VAL A 1 83 ? -8.077 12.389 -2.720 1.00 61.44 83 VAL A O 1
ATOM 615 N N . P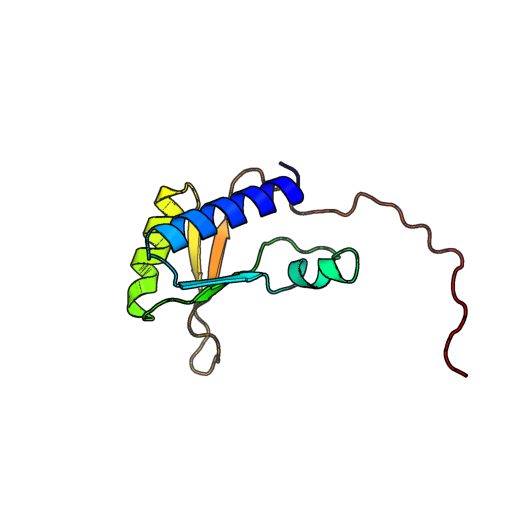RO A 1 84 ? -9.538 11.110 -1.602 1.00 62.78 84 PRO A N 1
ATOM 616 C CA . PRO A 1 84 ? -9.343 11.838 -0.350 1.00 62.78 84 PRO A CA 1
ATOM 617 C C . PRO A 1 84 ? -7.931 11.648 0.227 1.00 62.78 84 PRO A C 1
ATOM 619 O O . PRO A 1 84 ? -7.402 12.570 0.843 1.00 62.78 84 PRO A O 1
ATOM 622 N N . TYR A 1 85 ? -7.304 10.485 0.000 1.00 63.25 85 TYR A N 1
ATOM 623 C CA . TYR A 1 85 ? -5.976 10.159 0.522 1.00 63.25 85 TYR A CA 1
ATOM 624 C C . TYR A 1 85 ? -5.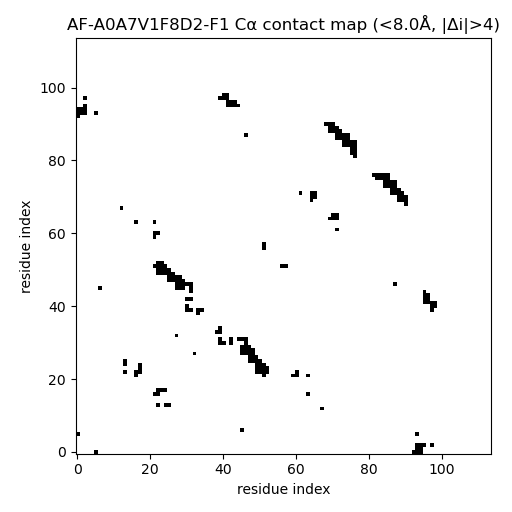154 9.314 -0.457 1.00 63.25 85 TYR A C 1
ATOM 626 O O . TYR A 1 85 ? -5.625 8.297 -0.964 1.00 63.25 85 TYR A O 1
ATOM 634 N N . LEU A 1 86 ? -3.896 9.704 -0.642 1.00 71.06 86 LEU A N 1
ATOM 635 C CA . LEU A 1 86 ? -2.837 8.945 -1.293 1.00 71.06 86 LEU A CA 1
ATOM 636 C C . LEU A 1 86 ? -1.728 8.709 -0.262 1.00 71.06 86 LEU A C 1
ATOM 638 O O . LEU A 1 86 ? -1.122 9.658 0.229 1.00 71.06 86 LEU A O 1
ATOM 642 N N . VAL A 1 87 ? -1.451 7.449 0.067 1.00 70.44 87 VAL A N 1
ATOM 643 C CA . VAL A 1 87 ? -0.327 7.098 0.947 1.00 70.44 87 VAL A CA 1
ATOM 644 C C . VAL A 1 87 ? 0.861 6.742 0.070 1.00 70.44 87 VAL A C 1
ATOM 646 O O . VAL A 1 87 ? 0.880 5.684 -0.559 1.00 70.44 87 VAL A O 1
ATOM 649 N N . LYS A 1 88 ? 1.853 7.630 0.020 1.00 74.81 88 LYS A N 1
ATOM 650 C CA . LYS A 1 88 ? 3.116 7.359 -0.659 1.00 74.81 88 LYS A CA 1
ATOM 651 C C . LYS A 1 88 ? 4.037 6.630 0.301 1.00 74.81 88 LYS A C 1
ATOM 653 O O . LYS A 1 88 ? 4.202 7.051 1.438 1.00 74.81 88 LYS A O 1
ATOM 658 N N . VAL A 1 89 ? 4.659 5.552 -0.154 1.00 69.56 89 VAL A N 1
ATOM 659 C CA . VAL A 1 89 ? 5.574 4.774 0.676 1.00 69.56 89 VAL A CA 1
ATOM 660 C C . VAL A 1 89 ? 6.962 4.755 0.059 1.00 69.56 89 VAL A C 1
ATOM 662 O O . VAL A 1 89 ? 7.120 4.475 -1.128 1.00 69.56 89 VAL A O 1
ATOM 665 N N . SER A 1 90 ? 7.970 5.023 0.885 1.00 64.50 90 SER A N 1
ATOM 666 C CA . SER A 1 90 ? 9.380 4.971 0.498 1.00 64.50 90 SER A CA 1
ATOM 667 C C . SER A 1 90 ? 10.090 3.795 1.175 1.00 64.50 90 SER A C 1
ATOM 669 O O . SER A 1 90 ? 9.893 3.554 2.367 1.00 64.50 90 SER A O 1
ATOM 671 N N . HIS A 1 91 ? 10.968 3.098 0.444 1.00 67.38 91 HIS A N 1
ATOM 672 C CA . HIS A 1 91 ? 11.837 2.047 0.986 1.00 67.38 91 HIS A CA 1
ATOM 673 C C . HIS A 1 91 ? 13.258 2.160 0.413 1.00 67.38 91 HIS A C 1
ATOM 675 O O . HIS A 1 91 ? 13.449 2.380 -0.786 1.00 67.38 91 HIS A O 1
ATOM 681 N N . LYS A 1 92 ? 14.279 2.029 1.269 1.00 64.19 92 LYS A N 1
ATOM 682 C CA . LYS A 1 92 ? 15.685 2.151 0.852 1.00 64.19 92 LYS A CA 1
ATOM 683 C C . LYS A 1 92 ? 16.118 0.912 0.064 1.00 64.19 92 LYS A C 1
ATOM 685 O O . LYS A 1 92 ? 16.060 -0.192 0.579 1.00 64.19 92 LYS A O 1
ATOM 690 N N . GLY A 1 93 ? 16.643 1.106 -1.148 1.00 56.00 93 GLY A N 1
ATOM 691 C CA . GLY A 1 93 ? 17.263 0.028 -1.933 1.00 56.00 93 GLY A CA 1
ATOM 692 C C . GLY A 1 93 ? 16.380 -0.613 -3.008 1.00 56.00 93 GLY A C 1
ATOM 693 O O . GLY A 1 93 ? 16.840 -1.559 -3.657 1.00 56.00 93 GLY A O 1
ATOM 694 N N . ILE A 1 94 ? 15.174 -0.082 -3.236 1.00 53.88 94 ILE A N 1
ATOM 695 C CA . ILE A 1 94 ? 14.379 -0.322 -4.449 1.00 53.88 94 ILE A CA 1
ATOM 696 C C . ILE A 1 94 ? 14.982 0.546 -5.568 1.00 53.88 94 ILE A C 1
ATOM 698 O O . ILE A 1 94 ? 14.927 1.768 -5.451 1.00 53.88 94 ILE A O 1
ATOM 702 N N . PRO A 1 95 ? 15.617 -0.011 -6.613 1.00 47.88 95 PRO A N 1
ATOM 703 C CA . PRO A 1 95 ? 16.032 0.721 -7.791 1.00 47.88 95 PRO A CA 1
ATOM 704 C C . PRO A 1 95 ? 14.839 0.891 -8.720 1.00 47.88 95 PRO A C 1
ATOM 706 O O . PRO A 1 95 ? 13.956 0.045 -8.845 1.00 47.88 95 PRO A O 1
ATOM 709 N N . VAL A 1 96 ? 14.841 2.045 -9.356 1.00 51.47 96 VAL A N 1
ATOM 710 C CA . VAL A 1 96 ? 13.630 2.722 -9.794 1.00 51.47 96 VAL A CA 1
ATOM 711 C C . VAL A 1 96 ? 13.660 2.939 -11.315 1.00 51.47 96 VAL A C 1
ATOM 713 O O . VAL A 1 96 ? 13.041 3.842 -11.866 1.00 51.47 96 VAL A O 1
ATOM 716 N N . ASP A 1 97 ? 14.421 2.099 -12.013 1.00 40.22 97 ASP A N 1
ATOM 717 C CA . ASP A 1 97 ? 14.513 2.105 -13.466 1.00 40.22 97 ASP A CA 1
ATOM 718 C C . ASP A 1 97 ? 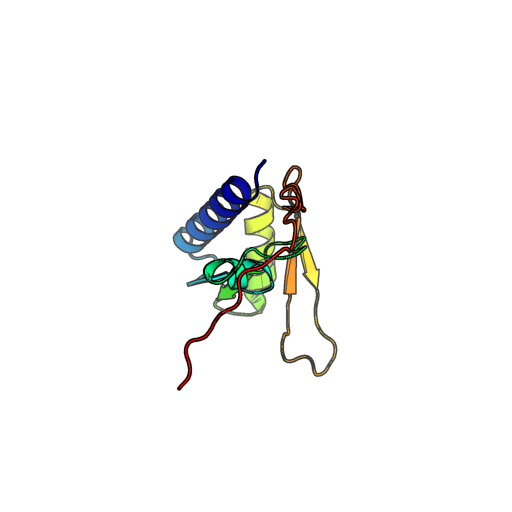14.720 0.677 -13.976 1.00 40.22 97 ASP A C 1
ATOM 720 O O . ASP A 1 97 ? 15.671 -0.005 -13.596 1.00 40.22 97 ASP A O 1
ATOM 724 N N . MET A 1 98 ? 13.818 0.225 -14.849 1.00 47.50 98 MET A N 1
ATOM 725 C CA . MET A 1 98 ? 13.982 -1.004 -15.637 1.00 47.50 98 MET A CA 1
ATOM 726 C C . MET A 1 98 ? 14.433 -0.707 -17.073 1.00 47.50 98 MET A C 1
ATOM 728 O O . MET A 1 98 ? 14.285 -1.546 -17.963 1.00 47.50 98 MET A O 1
ATOM 732 N N . THR A 1 99 ? 14.985 0.475 -17.353 1.00 42.53 99 THR A N 1
ATOM 733 C CA . THR A 1 99 ? 15.567 0.761 -18.670 1.00 42.53 99 THR A CA 1
ATOM 734 C C . THR A 1 99 ? 16.984 0.200 -18.752 1.00 42.53 99 THR A C 1
ATOM 736 O O . THR A 1 99 ? 17.970 0.924 -18.656 1.00 42.53 99 THR A O 1
ATOM 739 N N . GLY A 1 100 ? 17.066 -1.121 -18.906 1.00 41.53 100 GLY A N 1
ATOM 740 C CA . GLY A 1 100 ? 18.297 -1.852 -19.214 1.00 41.53 100 GLY A CA 1
ATOM 741 C C . GLY A 1 100 ? 18.223 -2.673 -20.504 1.00 41.53 100 GLY A C 1
ATOM 742 O O . GLY A 1 100 ? 19.138 -3.442 -20.768 1.00 41.53 100 GLY A O 1
ATOM 743 N N . PHE A 1 101 ? 17.158 -2.537 -21.303 1.00 40.38 101 PHE A N 1
ATOM 744 C CA . PHE A 1 101 ? 17.069 -3.182 -22.615 1.00 40.38 101 PHE A CA 1
ATOM 745 C C . PHE A 1 101 ? 16.995 -2.141 -23.726 1.00 40.38 101 PHE A C 1
ATOM 747 O O . PHE A 1 101 ? 15.975 -1.484 -23.939 1.00 40.38 101 PHE A O 1
ATOM 754 N N . ASP A 1 102 ? 18.122 -2.027 -24.417 1.00 43.12 102 ASP A N 1
ATOM 755 C CA . ASP A 1 102 ? 18.305 -1.372 -25.701 1.00 43.12 102 ASP A CA 1
ATOM 756 C C . ASP A 1 102 ? 17.433 -2.088 -26.750 1.00 43.12 102 ASP A C 1
ATOM 758 O O . ASP A 1 102 ? 17.829 -3.088 -27.348 1.00 43.12 102 ASP A O 1
ATOM 762 N N . TYR A 1 103 ? 16.180 -1.654 -26.913 1.00 41.12 103 TYR A N 1
ATOM 763 C CA . TYR A 1 103 ? 15.326 -2.146 -27.992 1.00 41.12 103 TYR A CA 1
ATOM 764 C C . TYR A 1 103 ? 15.580 -1.308 -29.240 1.00 41.12 103 TYR A C 1
ATOM 766 O O . TYR A 1 103 ? 14.948 -0.273 -29.464 1.00 41.12 103 TYR A O 1
ATOM 774 N N . GLY A 1 104 ? 16.496 -1.803 -30.073 1.00 34.88 104 GLY A N 1
ATOM 775 C CA . GLY A 1 104 ? 16.588 -1.427 -31.475 1.00 34.88 104 GLY A CA 1
ATOM 776 C C . GLY A 1 104 ? 15.235 -1.636 -32.154 1.00 34.88 104 GLY A C 1
ATOM 777 O O . GLY A 1 104 ? 14.807 -2.762 -32.403 1.00 34.88 104 GLY A O 1
ATOM 778 N N . TYR A 1 105 ? 14.544 -0.539 -32.453 1.00 39.47 105 TYR A N 1
ATOM 779 C CA . TYR A 1 105 ? 13.393 -0.552 -33.344 1.00 39.47 105 TYR A CA 1
ATOM 780 C C . TYR A 1 105 ? 13.894 -0.696 -34.781 1.00 39.47 105 TYR A C 1
ATOM 782 O O . TYR A 1 105 ? 14.114 0.290 -35.481 1.00 39.47 105 TYR A O 1
ATOM 790 N N . SER A 1 106 ? 14.018 -1.931 -35.253 1.00 38.41 106 SER A N 1
ATOM 791 C CA . SER A 1 106 ? 13.844 -2.213 -36.673 1.00 38.41 106 SER A CA 1
ATOM 792 C C . SER A 1 106 ? 12.919 -3.410 -36.839 1.00 38.41 106 SER A C 1
ATOM 794 O O . SER A 1 106 ? 13.254 -4.522 -36.441 1.00 38.41 106 SER A O 1
ATOM 796 N N . SER A 1 107 ? 11.767 -3.127 -37.454 1.00 43.00 107 SER A N 1
ATOM 797 C CA . SER A 1 107 ? 10.841 -4.060 -38.105 1.00 43.00 107 SER A CA 1
ATOM 798 C C . SER A 1 107 ? 10.252 -5.182 -37.249 1.00 43.00 107 SER A C 1
ATOM 800 O O . SER A 1 107 ? 10.877 -6.217 -37.114 1.00 43.00 107 SER A O 1
ATOM 802 N N . PHE A 1 108 ? 9.004 -5.016 -36.796 1.00 34.59 108 PHE A N 1
ATOM 803 C CA . PHE A 1 108 ? 7.946 -6.034 -36.934 1.00 34.59 108 PHE A CA 1
ATOM 804 C C . PHE A 1 108 ? 6.567 -5.384 -36.690 1.00 34.59 108 PHE A C 1
ATOM 806 O O . PHE A 1 108 ? 5.997 -5.421 -35.605 1.00 34.59 108 PHE A O 1
ATOM 813 N N . LEU A 1 109 ? 6.039 -4.751 -37.738 1.00 39.69 109 LEU A N 1
ATOM 814 C CA . LEU A 1 109 ? 4.613 -4.828 -38.061 1.00 39.69 109 LEU A CA 1
ATOM 815 C C . LEU A 1 109 ? 4.534 -5.873 -39.178 1.00 39.69 109 LEU A C 1
ATOM 817 O O . LEU A 1 109 ? 5.298 -5.763 -40.140 1.00 39.69 109 LEU A O 1
ATOM 821 N N . PRO A 1 110 ? 3.673 -6.893 -39.048 1.00 41.22 110 PRO A N 1
ATOM 822 C CA . PRO A 1 110 ? 2.410 -6.771 -39.765 1.00 41.22 110 PRO A CA 1
ATOM 823 C C . PRO A 1 110 ? 1.179 -7.378 -39.066 1.00 41.22 110 PRO A C 1
ATOM 825 O O . PRO A 1 110 ? 1.241 -8.425 -38.433 1.00 41.22 110 PRO A O 1
ATOM 828 N N . LEU A 1 111 ? 0.059 -6.682 -39.294 1.00 37.78 111 LEU A N 1
ATOM 829 C CA . LEU A 1 111 ? -1.273 -7.191 -39.650 1.00 37.78 111 LEU A CA 1
ATOM 830 C C . LEU A 1 111 ? -1.883 -8.346 -38.839 1.00 37.78 111 LEU A C 1
ATOM 832 O O . LEU A 1 111 ? -1.546 -9.501 -39.054 1.00 37.78 111 LEU A O 1
ATOM 836 N N . MET A 1 112 ? -2.962 -8.036 -38.113 1.00 32.19 112 MET A N 1
ATOM 837 C CA . MET A 1 112 ? -4.217 -8.795 -38.216 1.00 32.19 112 MET A CA 1
ATOM 838 C C . MET A 1 112 ? -5.409 -7.885 -37.892 1.00 32.19 112 MET A C 1
ATOM 840 O O . MET A 1 112 ? -5.774 -7.720 -36.736 1.00 32.19 112 MET A O 1
ATOM 844 N N . PHE A 1 113 ? -5.975 -7.280 -38.936 1.00 38.62 113 PHE A N 1
ATOM 845 C CA . PHE A 1 113 ? -7.394 -6.934 -39.065 1.00 38.62 113 PHE A CA 1
ATOM 846 C C . PHE A 1 113 ? -7.670 -6.747 -40.558 1.00 38.62 113 PHE A C 1
ATOM 848 O O . PHE A 1 113 ? -7.439 -5.660 -41.080 1.00 38.62 113 PHE A O 1
ATOM 855 N N . GLN A 1 114 ? -8.102 -7.819 -41.221 1.00 39.06 114 GLN A N 1
ATOM 856 C CA . GLN A 1 114 ? -9.053 -7.839 -42.336 1.00 39.06 114 GLN A CA 1
ATOM 857 C C . GLN A 1 114 ? -9.747 -9.199 -42.322 1.00 39.06 114 GLN A C 1
ATOM 859 O O . GLN A 1 114 ? -9.033 -10.203 -42.104 1.00 39.06 114 GLN A O 1
#

pLDDT: mean 72.75, std 18.17, range [32.19, 94.62]

Secondary structure (DSSP, 8-state):
--HHHHHHHHHHHHHHHHHTTS-SEEEEEHHHHGGGTS---S--S-EEEEE-S-GGGHHHHHHHHHHTT-EEEEE---TT-S-S-EEEEE-TT---------------------